Protein AF-A0A954KX45-F1 (afdb_monomer)

Mean predicted aligned error: 4.65 Å

Foldseek 3Di:
DDPQQKDKDKAADDPPAQCQVLQVVQVWGDGRGIIIHIHHHHPVVVVVSSVVVVVVRVVVRVVD

Solvent-accessible surface area (backbone atoms only — not comparable to full-atom values): 3530 Å² total; per-residue (Å²): 117,47,99,83,43,31,28,81,45,80,44,74,45,60,89,86,45,54,32,17,68,56,17,42,79,48,78,28,39,66,40,48,46,44,15,30,27,62,36,74,46,56,62,70,60,44,50,54,56,50,50,55,53,50,52,52,46,51,56,64,59,68,72,111

Secondary structure (DSSP, 8-state):
--TTSEEEEEEE--TT--HHHHHHTTT-EEETTEEEEEEES-HHHHHHHHHHHHHHHHHHHS--

Structure (mmCIF, N/CA/C/O backbone):
data_AF-A0A954KX45-F1
#
_entry.id   AF-A0A954KX45-F1
#
loop_
_atom_site.group_PDB
_atom_site.id
_atom_site.type_symbol
_atom_site.label_atom_id
_atom_site.label_alt_id
_atom_site.label_comp_id
_atom_site.label_asym_id
_atom_site.label_entity_id
_atom_site.label_seq_id
_atom_site.pdbx_PDB_ins_code
_atom_site.Cartn_x
_atom_site.Cartn_y
_atom_site.Cartn_z
_atom_site.occupancy
_atom_site.B_iso_or_equiv
_atom_site.auth_seq_id
_atom_site.auth_comp_id
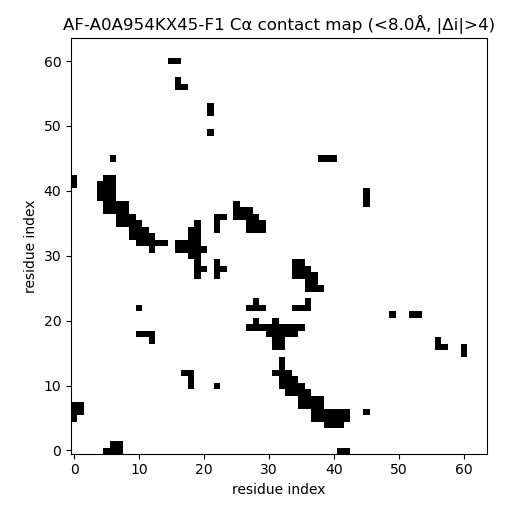_atom_site.auth_asym_id
_atom_site.auth_atom_id
_atom_site.pdbx_PDB_model_num
ATOM 1 N N . GLU A 1 1 ? 9.686 8.045 -8.666 1.00 59.03 1 GLU A N 1
ATOM 2 C CA . GLU A 1 1 ? 9.677 6.877 -9.567 1.00 59.03 1 GLU A CA 1
ATOM 3 C C . GLU A 1 1 ? 11.110 6.388 -9.705 1.00 59.03 1 GLU A C 1
ATOM 5 O O . GLU A 1 1 ? 12.002 7.228 -9.786 1.00 59.03 1 GLU A O 1
ATOM 10 N N . GLN A 1 2 ? 11.357 5.085 -9.587 1.00 64.62 2 GLN A N 1
ATOM 11 C CA . GLN A 1 2 ? 12.670 4.515 -9.886 1.00 64.62 2 GLN A CA 1
ATOM 12 C C . GLN A 1 2 ? 12.815 4.341 -11.403 1.00 64.62 2 GLN A C 1
ATOM 14 O O . GLN A 1 2 ? 11.827 4.287 -12.131 1.00 64.62 2 GLN A O 1
ATOM 19 N N . ILE A 1 3 ? 14.061 4.270 -11.875 1.00 66.00 3 ILE A N 1
ATOM 20 C CA . ILE A 1 3 ? 14.415 4.143 -13.302 1.00 66.00 3 ILE A CA 1
ATOM 21 C C . ILE A 1 3 ? 13.790 2.888 -13.944 1.00 66.00 3 ILE A C 1
ATOM 23 O O . ILE A 1 3 ? 13.609 2.830 -15.154 1.00 66.00 3 ILE A O 1
ATOM 27 N N . ASP A 1 4 ? 13.416 1.902 -13.130 1.00 72.31 4 ASP A N 1
ATOM 28 C CA . ASP A 1 4 ? 12.773 0.651 -13.532 1.00 72.31 4 ASP A CA 1
ATOM 29 C C . ASP A 1 4 ? 11.235 0.727 -13.615 1.00 72.31 4 ASP A C 1
ATOM 31 O O . ASP A 1 4 ? 10.577 -0.303 -13.763 1.00 72.31 4 ASP A O 1
ATOM 35 N N . GLY A 1 5 ? 10.645 1.921 -13.491 1.00 81.06 5 GLY A N 1
ATOM 36 C CA . GLY A 1 5 ? 9.192 2.102 -13.522 1.00 81.06 5 GLY A CA 1
ATOM 37 C C . GLY A 1 5 ? 8.484 1.556 -12.281 1.00 81.06 5 GLY A C 1
ATOM 38 O O . GLY A 1 5 ? 7.281 1.293 -12.327 1.00 81.06 5 GLY A O 1
ATOM 39 N N . ARG A 1 6 ? 9.213 1.350 -11.174 1.00 87.25 6 ARG A N 1
ATOM 40 C CA . ARG A 1 6 ? 8.633 1.001 -9.874 1.00 87.25 6 ARG A CA 1
ATOM 41 C C . ARG A 1 6 ? 8.587 2.198 -8.933 1.00 87.25 6 ARG A C 1
ATOM 43 O O . ARG A 1 6 ? 9.387 3.135 -8.981 1.00 87.25 6 ARG A O 1
ATOM 50 N N . VAL A 1 7 ? 7.626 2.156 -8.024 1.00 93.94 7 VAL A N 1
ATOM 51 C CA . VAL A 1 7 ? 7.338 3.204 -7.053 1.00 93.94 7 VAL A CA 1
ATOM 52 C C . VAL A 1 7 ? 7.489 2.621 -5.659 1.00 93.94 7 VAL A C 1
ATOM 54 O O . VAL A 1 7 ? 6.734 1.744 -5.243 1.00 93.94 7 VAL A O 1
ATOM 57 N N . LYS A 1 8 ? 8.459 3.145 -4.909 1.00 94.06 8 LYS A N 1
ATOM 58 C CA . LYS A 1 8 ? 8.585 2.862 -3.482 1.00 94.06 8 LYS 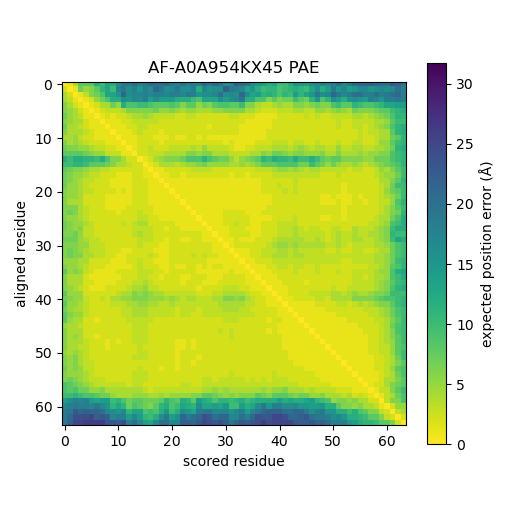A CA 1
ATOM 59 C C . LYS A 1 8 ? 7.571 3.705 -2.714 1.00 94.06 8 LYS A C 1
ATOM 61 O O . LYS A 1 8 ? 7.709 4.925 -2.653 1.00 94.06 8 LYS A O 1
ATOM 66 N N . ALA A 1 9 ? 6.598 3.056 -2.090 1.00 95.06 9 ALA A N 1
ATOM 67 C CA . ALA A 1 9 ? 5.632 3.694 -1.209 1.00 95.06 9 ALA A CA 1
ATOM 68 C C . ALA A 1 9 ? 6.031 3.479 0.253 1.00 95.06 9 ALA A C 1
ATOM 70 O O . ALA A 1 9 ? 6.261 2.350 0.685 1.00 95.06 9 ALA A O 1
ATOM 71 N N . SER A 1 10 ? 6.110 4.569 1.016 1.00 96.25 10 SER A N 1
ATOM 72 C CA . SER A 1 10 ? 6.257 4.525 2.474 1.00 96.25 10 SER A CA 1
ATOM 73 C C . SER A 1 10 ? 4.928 4.924 3.095 1.00 96.25 10 SER A C 1
ATOM 75 O O . SER A 1 10 ? 4.488 6.055 2.915 1.00 96.25 10 SER A O 1
ATOM 77 N N . LEU A 1 11 ? 4.287 3.998 3.801 1.00 95.31 11 LEU A N 1
ATOM 78 C CA . LE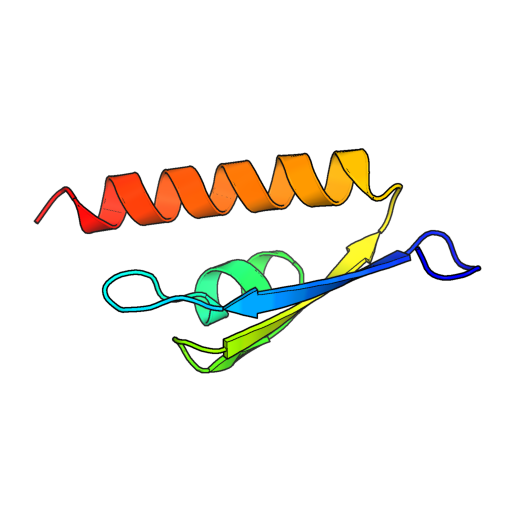U A 1 11 ? 2.971 4.200 4.395 1.00 95.31 11 LEU A CA 1
ATOM 79 C C . LEU A 1 11 ? 3.120 4.539 5.874 1.00 95.31 11 LEU A C 1
ATOM 81 O O . LEU A 1 11 ? 3.960 3.965 6.575 1.00 95.31 11 LEU A O 1
ATOM 85 N N . ARG A 1 12 ? 2.315 5.487 6.347 1.00 94.81 12 ARG A N 1
ATOM 86 C CA . ARG A 1 12 ? 2.232 5.880 7.753 1.00 94.81 12 ARG A CA 1
ATOM 87 C C . ARG A 1 12 ? 0.775 6.090 8.119 1.00 94.81 12 ARG A C 1
ATOM 89 O O . ARG A 1 12 ? 0.013 6.616 7.313 1.00 94.81 12 ARG A O 1
ATOM 96 N N . SER A 1 13 ? 0.414 5.717 9.333 1.00 91.50 13 SER A N 1
ATOM 97 C CA . SER A 1 13 ? -0.911 5.969 9.888 1.00 91.50 13 SER A CA 1
ATOM 98 C C . SER A 1 13 ? -0.822 6.237 11.381 1.00 91.50 13 SER A C 1
ATOM 100 O O . SER A 1 13 ? 0.178 5.948 12.043 1.00 91.50 13 SER A O 1
ATOM 102 N N . ARG A 1 14 ? -1.906 6.798 11.907 1.00 88.06 14 ARG A N 1
ATOM 103 C CA . ARG A 1 14 ? -2.244 6.734 13.327 1.00 88.06 14 ARG A CA 1
ATOM 104 C C . ARG A 1 14 ? -3.405 5.749 13.469 1.00 88.06 14 ARG A C 1
ATOM 106 O O . ARG A 1 14 ? -4.061 5.436 12.472 1.00 88.06 14 ARG A O 1
ATOM 113 N N . GLU A 1 15 ? -3.640 5.254 14.682 1.00 81.06 15 GLU A N 1
ATOM 114 C CA . GLU A 1 15 ? -4.821 4.428 14.958 1.00 81.06 15 GLU A CA 1
ATOM 115 C C . GLU A 1 15 ? -6.096 5.126 14.447 1.00 81.06 15 GLU A C 1
ATOM 117 O O . GLU A 1 15 ? -6.179 6.357 14.531 1.00 81.06 15 GLU A O 1
ATOM 122 N N . PRO A 1 16 ? -7.064 4.378 13.882 1.00 85.38 16 PRO A N 1
ATOM 123 C CA . PRO A 1 16 ? -7.189 2.911 13.900 1.00 85.38 16 PRO A CA 1
ATOM 124 C C . PRO A 1 16 ? -6.617 2.168 12.673 1.00 85.38 16 PRO A C 1
ATOM 126 O O . PRO A 1 16 ? -6.762 0.953 12.577 1.00 85.38 16 PRO A O 1
ATOM 129 N N . VAL A 1 17 ? -5.981 2.850 11.713 1.00 90.00 17 VAL A N 1
ATOM 130 C CA . VAL A 1 17 ? -5.604 2.215 10.433 1.00 90.00 17 VAL A CA 1
ATOM 131 C C . VAL A 1 17 ? -4.306 1.413 10.548 1.00 90.00 17 VAL A C 1
ATOM 133 O O . VAL A 1 17 ? -3.252 1.974 10.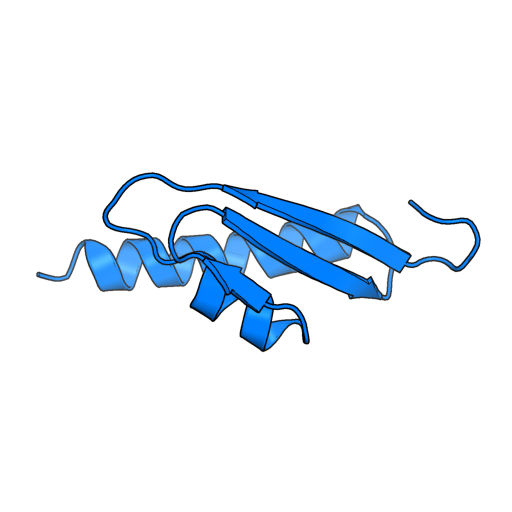847 1.00 90.00 17 VAL A O 1
ATOM 136 N N . ASP A 1 18 ? -4.362 0.118 10.226 1.00 93.69 18 ASP A N 1
ATOM 137 C CA . ASP A 1 18 ? -3.197 -0.769 10.128 1.00 93.69 18 ASP A CA 1
ATOM 138 C C . ASP A 1 18 ? -2.592 -0.737 8.711 1.00 93.69 18 ASP A C 1
ATOM 140 O O . ASP A 1 18 ? -3.058 -1.416 7.792 1.00 93.69 18 ASP A O 1
ATOM 144 N N . VAL A 1 19 ? -1.521 0.041 8.521 1.00 95.44 19 VAL A N 1
ATOM 145 C CA . VAL A 1 19 ? -0.848 0.153 7.216 1.00 95.44 19 VAL A CA 1
ATOM 146 C C . VAL A 1 19 ? 0.005 -1.061 6.859 1.00 95.44 19 VAL A C 1
ATOM 148 O O . VAL A 1 19 ? 0.407 -1.179 5.697 1.00 95.44 19 VAL A O 1
ATOM 151 N N . ALA A 1 20 ? 0.301 -1.972 7.794 1.00 96.12 20 ALA A N 1
ATOM 152 C CA . ALA A 1 20 ? 1.016 -3.204 7.459 1.00 96.12 20 ALA A CA 1
ATOM 153 C C . ALA A 1 20 ? 0.149 -4.079 6.551 1.00 96.12 20 ALA A C 1
ATOM 155 O O . ALA A 1 20 ? 0.608 -4.473 5.481 1.00 96.12 20 ALA A O 1
ATOM 156 N N . THR A 1 21 ? -1.132 -4.237 6.899 1.00 95.25 21 THR A N 1
ATOM 157 C CA . THR A 1 21 ? -2.094 -5.009 6.091 1.00 95.25 21 THR A CA 1
ATOM 158 C C . THR A 1 21 ? -2.275 -4.437 4.683 1.00 95.25 21 THR A C 1
ATOM 160 O O . THR A 1 21 ? -2.412 -5.182 3.715 1.00 95.25 21 THR A O 1
ATOM 163 N N . ILE A 1 22 ? -2.227 -3.107 4.535 1.00 95.44 22 ILE A N 1
ATOM 164 C CA . ILE A 1 22 ? -2.281 -2.448 3.224 1.00 95.44 22 ILE A CA 1
ATOM 165 C C . ILE A 1 22 ? -1.007 -2.758 2.435 1.00 95.44 22 ILE A C 1
ATOM 167 O O . ILE A 1 22 ? -1.095 -3.165 1.281 1.00 95.44 22 ILE A O 1
ATOM 171 N N . ALA A 1 23 ? 0.176 -2.602 3.041 1.00 96.81 23 ALA A N 1
ATOM 172 C CA . ALA A 1 23 ? 1.448 -2.863 2.365 1.00 96.81 23 ALA A CA 1
ATOM 173 C C . ALA A 1 23 ? 1.594 -4.325 1.915 1.00 96.81 23 ALA A C 1
ATOM 175 O O . ALA A 1 23 ? 2.083 -4.564 0.810 1.00 96.81 23 ALA A O 1
ATOM 176 N N . GLU A 1 24 ? 1.131 -5.288 2.715 1.00 96.44 24 GLU A N 1
ATOM 177 C CA . GLU A 1 24 ? 1.150 -6.723 2.392 1.00 96.44 24 GLU A CA 1
ATOM 178 C C . GLU A 1 24 ? 0.401 -7.042 1.088 1.00 96.44 24 GLU A C 1
ATOM 180 O O . GLU A 1 24 ? 0.890 -7.825 0.272 1.00 96.44 24 GLU A O 1
ATOM 185 N N . LYS A 1 25 ? -0.720 -6.359 0.807 1.00 95.25 25 LYS A N 1
ATOM 186 C CA . LYS A 1 25 ? -1.468 -6.511 -0.463 1.00 95.25 25 LYS A CA 1
ATOM 187 C C . LYS A 1 25 ? -0.657 -6.122 -1.699 1.00 95.25 25 LYS A C 1
ATOM 189 O O . LYS A 1 25 ? -0.975 -6.546 -2.808 1.00 95.25 25 LYS A O 1
ATOM 194 N N . PHE A 1 26 ? 0.382 -5.314 -1.515 1.00 94.88 26 PHE A N 1
ATOM 195 C CA . PHE A 1 26 ? 1.294 -4.875 -2.569 1.00 94.88 26 PHE A CA 1
ATOM 196 C C . PHE A 1 26 ? 2.664 -5.566 -2.480 1.00 94.88 26 PHE A C 1
ATOM 198 O O . PHE A 1 26 ? 3.635 -5.068 -3.048 1.00 94.88 26 PHE A O 1
ATOM 205 N N . GLY A 1 27 ? 2.761 -6.695 -1.764 1.00 94.56 27 GLY A N 1
ATOM 206 C CA . GLY A 1 27 ? 4.010 -7.443 -1.583 1.00 94.56 27 GLY A CA 1
ATOM 207 C C . GLY A 1 27 ? 5.029 -6.745 -0.676 1.00 94.56 27 GLY A C 1
ATOM 208 O O . GLY A 1 27 ? 6.218 -7.054 -0.726 1.00 94.56 27 GLY A O 1
ATOM 209 N N . GLY A 1 28 ? 4.579 -5.763 0.103 1.00 96.00 28 GLY A N 1
ATOM 210 C CA . GLY A 1 28 ? 5.357 -5.067 1.117 1.00 96.00 28 GLY A CA 1
ATOM 211 C C . GLY A 1 28 ? 5.143 -5.629 2.521 1.00 96.00 28 GLY A C 1
ATOM 212 O O . GL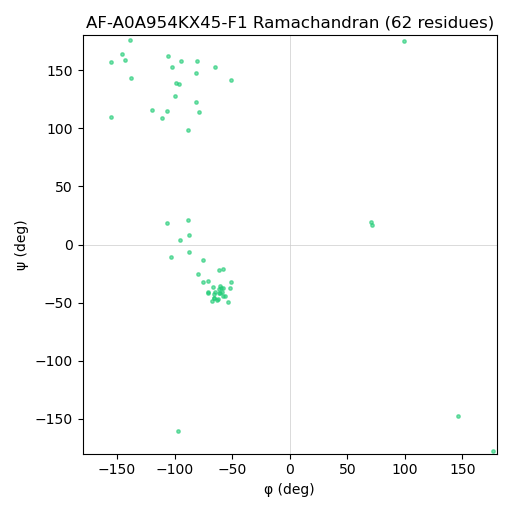Y A 1 28 ? 4.669 -6.746 2.701 1.00 96.00 28 GLY A O 1
ATOM 213 N N . GLY A 1 29 ? 5.481 -4.824 3.527 1.00 96.06 29 GLY A N 1
ATOM 214 C CA . GLY A 1 29 ? 5.283 -5.172 4.933 1.00 96.06 29 GLY A CA 1
ATOM 215 C C . GLY A 1 29 ? 5.833 -4.114 5.887 1.00 96.06 29 GLY A C 1
ATOM 216 O O . GLY A 1 29 ? 6.322 -3.059 5.465 1.00 96.06 29 GLY A O 1
ATOM 217 N N . GLY A 1 30 ? 5.734 -4.382 7.188 1.00 96.31 30 GLY A N 1
ATOM 218 C CA . GLY A 1 30 ? 6.260 -3.519 8.245 1.00 96.31 30 GLY A CA 1
ATOM 219 C C . GLY A 1 30 ? 5.403 -3.548 9.506 1.00 96.31 30 GLY A C 1
ATOM 220 O O . GLY A 1 30 ? 4.800 -4.562 9.839 1.00 96.31 30 GLY A O 1
ATOM 221 N N . HIS A 1 31 ? 5.354 -2.423 10.212 1.00 95.75 31 HIS A N 1
ATOM 222 C CA . HIS A 1 31 ? 4.560 -2.251 11.425 1.00 95.75 31 HIS A CA 1
ATOM 223 C C . HIS A 1 31 ? 3.197 -1.629 11.124 1.00 95.75 31 HIS A C 1
ATOM 225 O O . HIS A 1 31 ? 3.043 -0.890 10.150 1.00 95.75 31 HIS A O 1
ATOM 231 N N . LYS A 1 32 ? 2.238 -1.838 12.035 1.00 93.88 32 LYS A N 1
ATOM 232 C CA . LYS A 1 32 ? 0.864 -1.322 11.919 1.00 93.88 32 LYS A CA 1
ATOM 233 C C . LYS A 1 32 ? 0.767 0.176 11.627 1.00 93.88 32 LYS A C 1
ATOM 235 O O . LYS A 1 32 ? -0.158 0.604 10.957 1.00 93.88 32 LYS A O 1
ATOM 240 N N . GLN A 1 33 ? 1.721 0.967 12.119 1.00 94.31 33 GLN A N 1
ATOM 241 C CA . GLN A 1 33 ? 1.767 2.427 11.947 1.00 94.31 33 GLN A CA 1
ATOM 242 C C . GLN A 1 33 ? 2.781 2.883 10.884 1.00 94.31 33 GLN A C 1
ATOM 244 O O . GLN A 1 33 ? 2.817 4.057 10.510 1.00 94.31 33 GLN A O 1
ATOM 249 N N . ALA A 1 34 ? 3.644 1.978 10.415 1.00 96.31 34 ALA A N 1
ATOM 250 C CA . ALA A 1 34 ? 4.717 2.292 9.486 1.00 96.31 34 ALA A CA 1
ATOM 251 C C . ALA A 1 34 ? 5.130 1.063 8.673 1.00 96.31 34 ALA A C 1
ATOM 253 O O . ALA A 1 34 ? 5.790 0.156 9.180 1.00 96.31 34 ALA A O 1
ATOM 254 N N . SER A 1 35 ? 4.808 1.077 7.386 1.00 97.19 35 SER A N 1
ATOM 255 C CA . SER A 1 35 ? 5.107 -0.007 6.451 1.00 97.19 35 SER A CA 1
ATOM 256 C C . SER A 1 35 ? 5.573 0.554 5.109 1.00 97.19 35 SER A C 1
ATOM 258 O O . SER A 1 35 ? 5.631 1.774 4.901 1.00 97.19 35 SER A O 1
ATOM 260 N N . GLY A 1 36 ? 5.960 -0.323 4.190 1.00 96.88 36 GLY A N 1
ATOM 261 C CA . GLY A 1 36 ? 6.291 0.084 2.833 1.00 96.88 36 GLY A CA 1
ATOM 262 C C . GLY A 1 36 ? 6.124 -1.038 1.827 1.00 96.88 36 GLY A C 1
ATOM 263 O O . GLY A 1 36 ? 6.164 -2.213 2.184 1.00 96.88 36 GLY A O 1
ATOM 264 N N . ALA A 1 37 ? 5.946 -0.654 0.566 1.00 96.94 37 ALA A N 1
ATOM 265 C CA . ALA A 1 37 ? 5.787 -1.564 -0.562 1.00 96.94 37 ALA A CA 1
ATOM 266 C C . ALA A 1 37 ? 6.476 -1.008 -1.816 1.00 96.94 37 ALA A C 1
ATOM 268 O O . ALA A 1 37 ? 6.717 0.198 -1.928 1.00 96.94 37 ALA A O 1
ATOM 269 N N . MET A 1 38 ? 6.786 -1.895 -2.762 1.00 95.19 38 MET A N 1
ATOM 270 C CA . MET A 1 38 ? 7.297 -1.533 -4.083 1.00 95.19 38 MET A CA 1
ATOM 271 C C . MET A 1 38 ? 6.229 -1.862 -5.124 1.00 95.19 38 MET A C 1
ATOM 273 O O . MET A 1 38 ? 5.971 -3.030 -5.402 1.00 95.19 38 MET A O 1
ATOM 277 N N . LEU A 1 39 ? 5.602 -0.838 -5.694 1.00 94.12 39 LEU A N 1
ATOM 278 C CA . LEU A 1 39 ? 4.542 -0.998 -6.682 1.00 94.12 39 LEU A CA 1
ATOM 279 C C . LEU A 1 39 ? 5.129 -0.895 -8.088 1.00 94.12 39 LEU A C 1
ATOM 281 O O . LEU A 1 39 ? 5.980 -0.050 -8.343 1.00 94.12 39 LEU A O 1
ATOM 285 N N . ALA A 1 40 ? 4.680 -1.752 -8.998 1.00 90.38 40 ALA A N 1
ATOM 286 C CA . ALA A 1 40 ? 4.988 -1.613 -10.415 1.00 90.38 40 ALA A CA 1
ATOM 287 C C . ALA A 1 40 ? 4.053 -0.590 -11.071 1.00 90.38 40 ALA A C 1
ATOM 289 O O . ALA A 1 40 ? 2.883 -0.496 -10.689 1.00 90.38 40 ALA A O 1
ATOM 290 N N . GLY A 1 41 ? 4.569 0.113 -12.076 1.00 89.06 41 GLY A N 1
ATOM 291 C CA . GLY A 1 41 ? 3.811 1.077 -12.862 1.00 89.06 41 GLY A CA 1
ATOM 292 C C . GLY A 1 41 ? 4.042 2.527 -12.427 1.00 89.06 41 GLY A C 1
ATOM 293 O O . GLY A 1 41 ? 4.746 2.798 -11.449 1.00 89.06 41 GLY A O 1
ATOM 294 N N . PRO A 1 42 ? 3.454 3.476 -13.171 1.00 90.81 42 PRO A N 1
ATOM 295 C CA . PRO A 1 42 ? 3.653 4.899 -12.939 1.00 90.81 42 PRO A CA 1
ATOM 296 C C . PRO A 1 42 ? 3.091 5.330 -11.582 1.00 90.81 42 PRO A C 1
ATOM 298 O O . PRO A 1 42 ? 2.110 4.770 -11.077 1.00 90.81 42 PRO A O 1
ATOM 301 N N . VAL A 1 43 ? 3.668 6.393 -11.016 1.00 90.31 43 VAL A N 1
ATOM 302 C CA . VAL A 1 43 ? 3.281 6.922 -9.696 1.00 90.31 43 VAL A CA 1
ATOM 303 C C . VAL A 1 43 ? 1.779 7.174 -9.548 1.00 90.31 43 VAL A C 1
ATOM 305 O O . VAL A 1 43 ? 1.215 6.873 -8.499 1.00 90.31 43 VAL A O 1
ATOM 308 N N . ASN A 1 44 ? 1.105 7.644 -10.598 1.00 92.00 44 ASN A N 1
ATOM 309 C CA . ASN A 1 44 ? -0.328 7.944 -10.553 1.00 92.00 44 ASN A CA 1
ATOM 310 C C . ASN A 1 44 ? -1.183 6.690 -10.322 1.00 92.00 44 ASN A C 1
ATOM 312 O O . ASN A 1 44 ? -2.125 6.720 -9.531 1.00 92.00 44 ASN A O 1
ATOM 316 N N . GLU A 1 45 ? -0.839 5.576 -10.971 1.00 93.75 45 GLU A N 1
ATOM 317 C CA . GLU A 1 45 ? -1.558 4.313 -10.801 1.00 93.75 45 GLU A CA 1
ATOM 318 C C . GLU A 1 45 ? -1.277 3.708 -9.421 1.00 93.75 45 GLU A C 1
ATOM 320 O O . GLU A 1 45 ? -2.197 3.264 -8.732 1.00 93.75 45 GLU A O 1
ATOM 325 N N . ALA A 1 46 ? -0.015 3.756 -8.979 1.00 93.62 46 ALA A N 1
ATOM 326 C CA . ALA A 1 46 ? 0.374 3.325 -7.640 1.00 93.62 46 ALA A CA 1
ATOM 327 C C . ALA A 1 46 ? -0.392 4.101 -6.552 1.00 93.62 46 ALA A C 1
ATOM 329 O O . ALA A 1 46 ? -0.930 3.493 -5.625 1.00 93.62 46 ALA A O 1
ATOM 330 N N . CYS A 1 47 ? -0.509 5.426 -6.697 1.00 93.50 47 CYS A N 1
ATOM 331 C CA . CYS A 1 47 ? -1.282 6.277 -5.794 1.00 93.50 47 CYS A CA 1
ATOM 332 C C . CYS A 1 47 ? -2.774 5.924 -5.796 1.00 93.50 47 CYS A C 1
ATOM 334 O O . CYS A 1 47 ? -3.348 5.764 -4.723 1.00 93.50 47 CYS A O 1
ATOM 336 N N . ALA A 1 48 ? -3.396 5.752 -6.968 1.00 95.81 48 ALA A N 1
ATOM 337 C CA . ALA A 1 48 ? -4.817 5.406 -7.063 1.00 95.81 48 ALA A CA 1
ATOM 338 C C . ALA A 1 48 ? -5.131 4.051 -6.405 1.00 95.81 48 ALA A C 1
ATOM 340 O O . ALA A 1 48 ? -6.117 3.910 -5.681 1.00 95.81 48 ALA A O 1
ATOM 341 N N . ARG A 1 49 ? -4.260 3.055 -6.610 1.00 95.62 49 ARG A N 1
ATOM 342 C CA . ARG A 1 49 ? -4.393 1.729 -5.990 1.00 95.62 49 ARG A CA 1
ATOM 343 C C . ARG A 1 49 ? -4.227 1.784 -4.474 1.00 95.62 49 ARG A C 1
ATOM 345 O O . ARG A 1 49 ? -4.999 1.141 -3.769 1.00 95.62 49 ARG A O 1
ATOM 352 N N . LEU A 1 50 ? -3.249 2.545 -3.978 1.00 95.06 50 LEU A N 1
ATOM 353 C CA . LEU A 1 50 ? -3.054 2.741 -2.541 1.00 95.06 50 LEU A CA 1
ATOM 354 C C . LEU A 1 50 ? -4.253 3.454 -1.914 1.00 95.06 50 LEU A C 1
ATOM 356 O O . LEU A 1 50 ? -4.771 2.970 -0.913 1.00 95.06 50 LEU A O 1
ATOM 360 N N . LEU A 1 51 ? -4.727 4.549 -2.516 1.00 94.50 51 LEU A N 1
ATOM 361 C CA . LEU A 1 51 ? -5.848 5.334 -1.993 1.00 94.50 51 LEU A CA 1
ATOM 362 C C . LEU A 1 51 ? -7.101 4.472 -1.797 1.00 94.50 51 LEU A C 1
ATOM 364 O O . LEU A 1 51 ? -7.691 4.499 -0.723 1.00 94.50 51 LEU A O 1
ATOM 368 N N . LYS A 1 52 ? -7.422 3.617 -2.773 1.00 95.94 52 LYS A N 1
ATOM 369 C CA . LYS A 1 52 ? -8.552 2.683 -2.690 1.00 95.94 52 LYS A CA 1
ATOM 370 C C . LYS A 1 52 ? -8.452 1.711 -1.508 1.00 95.94 52 LYS A C 1
ATOM 372 O O . LYS A 1 52 ? -9.460 1.368 -0.895 1.00 95.94 52 LYS A O 1
ATOM 377 N N . GLU A 1 53 ? -7.251 1.233 -1.185 1.00 94.94 53 GLU A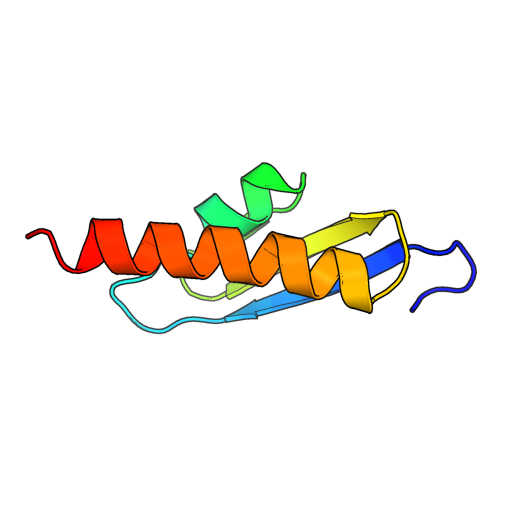 N 1
ATOM 378 C CA . GLU A 1 53 ? -7.057 0.346 -0.031 1.00 94.94 53 GLU A CA 1
ATOM 379 C C . GLU A 1 53 ? -7.114 1.105 1.299 1.00 94.94 53 GLU A C 1
ATOM 381 O O . GLU A 1 53 ? -7.614 0.560 2.282 1.00 94.94 53 GLU A O 1
ATOM 386 N N . PHE A 1 54 ? -6.679 2.368 1.327 1.00 92.88 54 PHE A N 1
ATOM 387 C CA . PHE A 1 54 ? -6.879 3.237 2.487 1.00 92.88 54 PHE A CA 1
ATOM 388 C C . PHE A 1 54 ? -8.362 3.538 2.724 1.00 92.88 54 PHE A C 1
ATOM 390 O O . PHE A 1 54 ? -8.815 3.397 3.854 1.00 92.88 54 PHE A O 1
ATOM 397 N N . GLU A 1 55 ? -9.128 3.888 1.687 1.00 92.62 55 GLU A N 1
ATOM 398 C CA . GLU A 1 55 ? -10.580 4.119 1.780 1.00 92.62 55 GLU A CA 1
ATOM 399 C C . GLU A 1 55 ? -11.296 2.912 2.403 1.00 92.62 55 GLU A C 1
ATOM 401 O O . GLU A 1 55 ? -11.995 3.053 3.405 1.00 92.62 55 GLU A O 1
ATOM 406 N N . ARG A 1 56 ? -11.011 1.702 1.906 1.00 91.12 56 ARG A N 1
ATOM 407 C CA . ARG A 1 56 ? -11.535 0.443 2.467 1.00 91.12 56 ARG A CA 1
ATOM 408 C C . ARG A 1 56 ? -11.156 0.235 3.933 1.00 91.12 56 ARG A C 1
ATOM 410 O O . ARG A 1 56 ? -11.969 -0.252 4.721 1.00 91.12 56 ARG A O 1
ATOM 417 N N . ALA A 1 57 ? -9.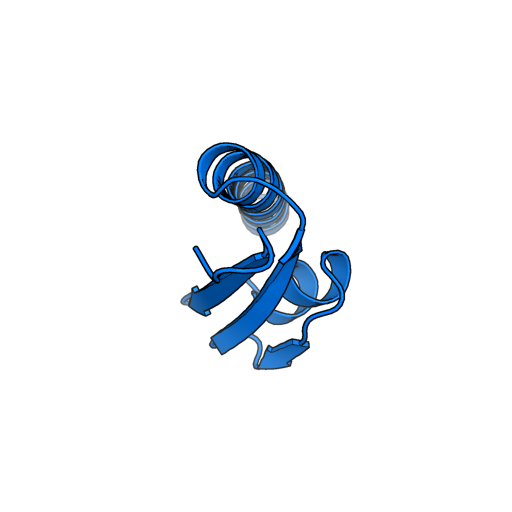920 0.569 4.301 1.00 88.81 57 ALA A N 1
ATOM 418 C CA . ALA A 1 57 ? -9.449 0.449 5.677 1.00 88.81 57 ALA A CA 1
ATOM 419 C C . ALA A 1 57 ? -10.169 1.436 6.612 1.00 88.81 57 ALA A C 1
ATOM 421 O O . ALA A 1 57 ? -10.497 1.071 7.739 1.00 88.81 57 ALA A O 1
ATOM 422 N N . PHE A 1 58 ? -10.472 2.650 6.141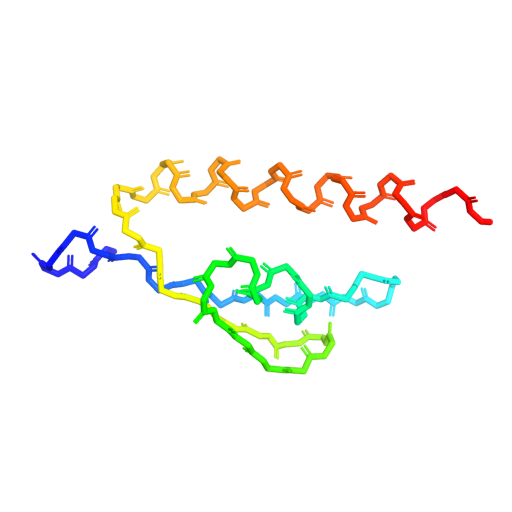 1.00 85.00 58 PHE A N 1
ATOM 423 C CA . PHE A 1 58 ? -11.258 3.631 6.894 1.00 85.00 58 PHE A CA 1
ATOM 424 C C . PHE A 1 58 ? -12.733 3.238 7.019 1.00 85.00 58 PHE A C 1
ATOM 426 O O . PHE A 1 58 ? -13.296 3.364 8.102 1.00 85.00 58 PHE A O 1
ATOM 433 N N . GLU A 1 59 ? -13.354 2.714 5.960 1.00 85.06 59 GLU A N 1
ATOM 434 C CA . GLU A 1 59 ? -14.729 2.191 6.015 1.00 85.06 59 GLU A CA 1
ATOM 435 C C . GLU A 1 59 ? -14.852 1.033 7.013 1.00 85.06 59 GLU A C 1
ATOM 437 O O . GLU A 1 59 ? -15.788 0.988 7.806 1.00 85.06 59 GLU A O 1
ATOM 442 N N . SER A 1 60 ? -13.867 0.132 7.022 1.00 72.25 60 SER A N 1
ATOM 443 C CA . SER A 1 60 ? -13.834 -1.007 7.947 1.00 72.25 60 SER A CA 1
ATOM 444 C C . SER A 1 60 ? -13.542 -0.584 9.393 1.00 72.25 60 SER A C 1
ATOM 446 O O . SER A 1 60 ? -14.029 -1.220 10.321 1.00 72.25 60 SER A O 1
ATOM 448 N N . GLY A 1 61 ? -12.760 0.484 9.593 1.00 63.50 61 GLY A N 1
ATOM 449 C CA . GLY A 1 61 ? -12.434 1.031 10.916 1.00 63.50 61 GLY A CA 1
ATOM 450 C C . GLY A 1 61 ? -13.528 1.916 11.526 1.00 63.50 61 GLY A C 1
ATOM 451 O O . GLY A 1 61 ? -13.604 2.014 12.745 1.00 63.50 61 GLY A O 1
ATOM 452 N N . ASN A 1 62 ? -14.385 2.527 10.700 1.00 54.09 62 ASN A N 1
ATOM 453 C CA . ASN A 1 62 ? -15.539 3.327 11.139 1.00 54.09 62 ASN A CA 1
ATOM 454 C C . ASN A 1 62 ? -16.816 2.493 11.354 1.00 54.09 62 ASN A C 1
ATOM 456 O O . ASN A 1 62 ? -17.825 3.032 11.803 1.00 54.09 62 ASN A O 1
ATOM 460 N N . ALA A 1 63 ? -16.799 1.202 11.009 1.00 50.16 63 ALA A N 1
ATOM 461 C CA . ALA A 1 63 ? -17.923 0.284 11.194 1.00 50.16 63 ALA A CA 1
ATOM 462 C C . ALA A 1 63 ? -17.929 -0.410 12.577 1.00 50.16 63 ALA A C 1
ATOM 464 O O . ALA A 1 6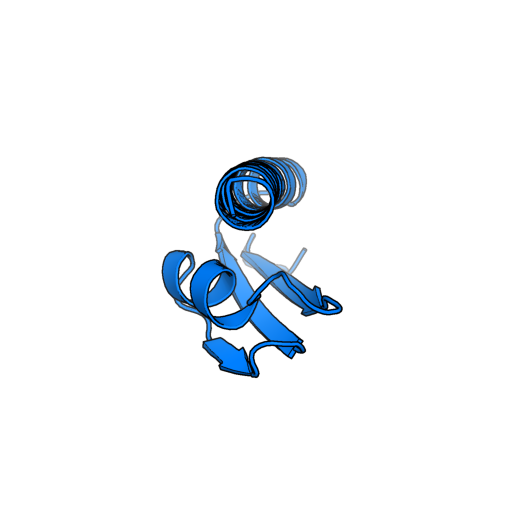3 ? -18.539 -1.469 12.725 1.00 50.16 63 ALA A O 1
ATOM 465 N N . SER A 1 64 ? -17.245 0.147 13.584 1.00 41.53 64 SER A N 1
ATOM 466 C CA . SER A 1 64 ? -17.234 -0.339 14.978 1.00 41.53 64 SER A CA 1
ATOM 467 C C . SER A 1 64 ? -17.635 0.748 15.961 1.00 41.53 64 SER A C 1
ATOM 469 O O . SER A 1 64 ? -17.184 1.899 15.776 1.00 41.53 64 SER A O 1
#

Radius of gyration: 11.84 Å; Cα contacts (8 Å, |Δi|>4): 105; chains: 1; bounding box: 32×15×28 Å

Sequence (64 aa):
EQIDGRVKASLRSREPVDVATIAEKFGGGGHKQASGAMLAGPVNEACARLLKEFERAFESGNAS

pLDDT: mean 88.45, std 12.45, range [41.53, 97.19]

Nearest PDB structures (foldseek):
  8ioo-assembly1_A  TM=9.285E-01  e=6.305E-05  Deinococcus radiodurans
  5o4z-assembly1_A  TM=9.003E-01  e=4.536E-04  Thermotoga maritima
  5o25-assembly1_B  TM=8.836E-01  e=8.758E-04  Thermotoga maritima
  5xsp-assembly1_B  TM=8.535E-01  e=5.900E-03  Staphylococcus aureus
  8iu7-assembly1_B-3  TM=8.137E-01  e=2.862E-03  Staphylococcus aureus